Protein AF-A0A397D3Q3-F1 (afdb_monomer)

Foldseek 3Di:
DPPPDDDDDPVPQADDDDPLFDFDDDPVDPPDGQWGWYDDDPPDMDIDHDPPDDPVRSVVVSVVSVDDPPPDD

Nearest PDB structures (foldseek):
  3c5n-assembly2_B  TM=9.943E-01  e=2.331E-06  Homo sapiens
  2fim-assembly1_B  TM=9.186E-01  e=8.257E-07  Homo sapiens
  3c5n-assembly1_A  TM=9.773E-01  e=3.295E-06  Homo sapiens
  2fim-assembly1_A  TM=9.404E-01  e=3.785E-06  Homo sapiens
  1s31-assembly1_A  TM=9.420E-01  e=4.992E-06  Homo sapiens

Structure (mmCIF, N/CA/C/O backbone):
data_AF-A0A397D3Q3-F1
#
_entry.id   AF-A0A397D3Q3-F1
#
loop_
_atom_site.group_PDB
_atom_site.id
_atom_site.type_symbol
_atom_site.label_atom_id
_atom_site.label_alt_id
_atom_site.label_comp_id
_atom_site.label_asym_id
_atom_site.label_entity_id
_atom_site.label_seq_id
_atom_site.pdbx_PDB_ins_code
_atom_site.Cartn_x
_atom_site.Cartn_y
_atom_site.Cartn_z
_atom_site.occupancy
_atom_site.B_iso_or_equiv
_atom_site.auth_seq_id
_atom_site.auth_comp_id
_atom_site.auth_asym_id
_atom_site.auth_atom_id
_atom_site.pdbx_PDB_model_num
ATOM 1 N N . ASP A 1 1 ? -3.808 21.571 15.663 1.00 48.88 1 ASP A N 1
ATOM 2 C CA . ASP A 1 1 ? -3.593 20.325 16.422 1.00 48.88 1 ASP A CA 1
ATOM 3 C C . ASP A 1 1 ? -2.810 19.322 15.596 1.00 48.88 1 ASP A C 1
ATOM 5 O O . ASP A 1 1 ? -3.363 18.671 14.719 1.00 48.88 1 ASP A O 1
ATOM 9 N N . GLN A 1 2 ? -1.493 19.261 15.810 1.00 54.97 2 GLN A N 1
ATOM 10 C CA . GLN A 1 2 ? -0.687 18.165 15.275 1.00 54.97 2 GLN A CA 1
ATOM 11 C C . GLN A 1 2 ? -1.053 16.925 16.084 1.00 54.97 2 GLN A C 1
ATOM 13 O O . GLN A 1 2 ? -0.749 16.846 17.273 1.00 54.97 2 GLN A O 1
ATOM 18 N N . VAL A 1 3 ? -1.762 15.984 15.461 1.00 61.78 3 VAL A N 1
ATOM 19 C CA . VAL A 1 3 ? -1.919 14.640 16.018 1.00 61.78 3 VAL A CA 1
ATOM 20 C C . VAL A 1 3 ? -0.500 14.137 16.284 1.00 61.78 3 VAL A C 1
ATOM 22 O O . VAL A 1 3 ? 0.313 14.132 15.364 1.00 61.78 3 VAL A O 1
ATOM 25 N N . GLY A 1 4 ? -0.171 13.794 17.533 1.00 68.12 4 GLY A N 1
ATOM 26 C CA . GLY A 1 4 ? 1.157 13.323 17.952 1.00 68.12 4 GLY A CA 1
ATOM 27 C C . GLY A 1 4 ? 1.489 11.925 17.422 1.00 68.12 4 GLY A C 1
ATOM 28 O O . GLY A 1 4 ? 1.876 11.046 18.184 1.00 68.12 4 GLY A O 1
ATOM 29 N N . ALA A 1 5 ? 1.267 11.699 16.132 1.00 73.81 5 ALA A N 1
ATOM 30 C CA . ALA A 1 5 ? 1.450 10.446 15.434 1.00 73.81 5 ALA A CA 1
ATOM 31 C C . ALA A 1 5 ? 2.087 10.722 14.071 1.00 73.81 5 ALA A C 1
ATOM 33 O O . ALA A 1 5 ? 1.787 11.719 13.414 1.00 73.81 5 ALA A O 1
ATOM 34 N N . TYR A 1 6 ? 2.947 9.811 13.630 1.00 79.44 6 TYR A N 1
ATOM 35 C CA . TYR A 1 6 ? 3.450 9.824 12.263 1.00 79.44 6 TYR A CA 1
ATOM 36 C C . TYR A 1 6 ? 2.317 9.418 11.314 1.00 79.44 6 TYR A C 1
ATOM 38 O O . TYR A 1 6 ? 1.709 8.361 11.485 1.00 79.44 6 TYR A O 1
ATOM 46 N N . VAL A 1 7 ? 2.014 10.269 10.330 1.00 84.94 7 VAL A N 1
ATOM 47 C CA . VAL A 1 7 ? 0.923 10.063 9.366 1.00 84.94 7 VAL A CA 1
ATOM 48 C C . VAL A 1 7 ? 1.473 10.145 7.944 1.00 84.94 7 VAL A C 1
ATOM 50 O O . VAL A 1 7 ? 2.275 11.022 7.637 1.00 84.94 7 VAL A O 1
ATOM 53 N N . LEU A 1 8 ? 1.016 9.241 7.074 1.00 90.44 8 LEU A N 1
ATOM 54 C CA . LEU A 1 8 ? 1.253 9.296 5.629 1.00 90.44 8 LEU A CA 1
ATOM 55 C C . LEU A 1 8 ? 0.074 9.974 4.920 1.00 90.44 8 LEU A C 1
ATOM 57 O O . LEU A 1 8 ? -1.080 9.825 5.331 1.00 90.44 8 LEU A O 1
ATOM 61 N N . ASN A 1 9 ? 0.346 10.685 3.825 1.00 92.44 9 ASN A N 1
ATOM 62 C CA . ASN A 1 9 ? -0.708 11.240 2.981 1.00 92.44 9 ASN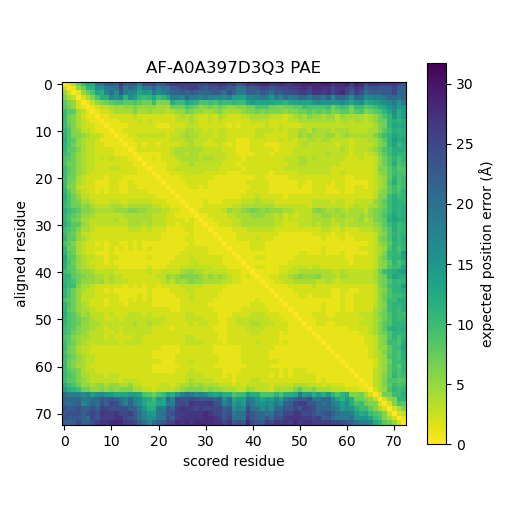 A CA 1
ATOM 63 C C . ASN A 1 9 ? -1.227 10.177 1.999 1.00 92.44 9 ASN A C 1
ATOM 65 O O . ASN A 1 9 ? -0.579 9.867 1.001 1.00 92.44 9 ASN A O 1
ATOM 69 N N . PHE A 1 10 ? -2.432 9.670 2.257 1.00 94.88 10 PHE A N 1
ATOM 70 C CA . PHE A 1 10 ? -3.112 8.693 1.402 1.00 94.88 10 PHE A CA 1
ATOM 71 C C . PHE A 1 10 ? -4.060 9.321 0.367 1.00 94.88 10 PHE A C 1
ATOM 73 O O . PHE A 1 10 ? -4.843 8.606 -0.260 1.00 94.88 10 PHE A O 1
ATOM 80 N N . ASN A 1 11 ? -4.049 10.649 0.203 1.00 93.31 11 ASN A N 1
ATOM 81 C CA . ASN A 1 11 ? -4.898 11.385 -0.744 1.00 93.31 11 ASN A CA 1
ATOM 82 C C . ASN A 1 11 ? -6.395 11.031 -0.621 1.00 93.31 11 ASN A C 1
ATOM 84 O O . ASN A 1 11 ? -7.092 10.838 -1.615 1.00 93.31 11 ASN A O 1
ATOM 88 N N . GLY A 1 12 ? -6.879 10.862 0.614 1.00 93.75 12 GLY A N 1
ATOM 89 C CA . GLY A 1 12 ? -8.271 10.501 0.910 1.00 93.75 12 GLY A CA 1
ATOM 90 C C . GLY A 1 12 ? -8.651 9.042 0.630 1.00 93.75 12 GLY A C 1
ATOM 91 O O . GLY A 1 12 ? -9.780 8.651 0.911 1.00 93.75 12 GLY A O 1
ATOM 92 N N . ARG A 1 13 ? -7.731 8.211 0.121 1.00 95.81 13 ARG A N 1
ATOM 93 C CA . ARG A 1 13 ? -7.989 6.787 -0.153 1.00 95.81 13 ARG A CA 1
ATOM 94 C C . ARG A 1 13 ? -8.085 5.950 1.119 1.00 95.81 13 ARG A C 1
ATOM 96 O O . ARG A 1 13 ? -8.799 4.958 1.127 1.00 95.81 13 ARG A O 1
ATOM 103 N N . VAL A 1 14 ? -7.386 6.349 2.179 1.00 95.56 14 VAL A N 1
ATOM 104 C CA . VAL A 1 14 ? -7.409 5.689 3.491 1.00 95.56 14 VAL A CA 1
ATOM 105 C C . VAL A 1 14 ? -8.065 6.629 4.489 1.00 95.56 14 VAL A C 1
ATOM 107 O O . VAL A 1 14 ?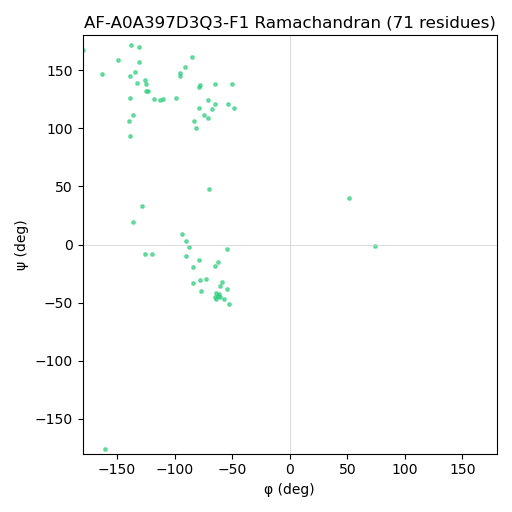 -7.631 7.769 4.645 1.00 95.56 14 VAL A O 1
ATOM 110 N N . THR A 1 15 ? -9.118 6.154 5.150 1.00 94.38 15 THR A N 1
ATOM 111 C CA . THR A 1 15 ? -9.989 6.985 6.000 1.00 94.38 15 THR A CA 1
ATOM 112 C C . THR A 1 15 ? -10.020 6.531 7.456 1.00 94.38 15 THR A C 1
ATOM 114 O O . THR A 1 15 ? -10.5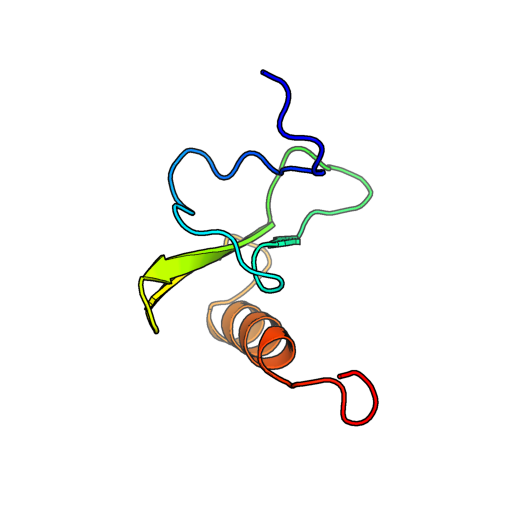58 7.238 8.304 1.00 94.38 15 THR A O 1
ATOM 117 N N . MET A 1 16 ? -9.428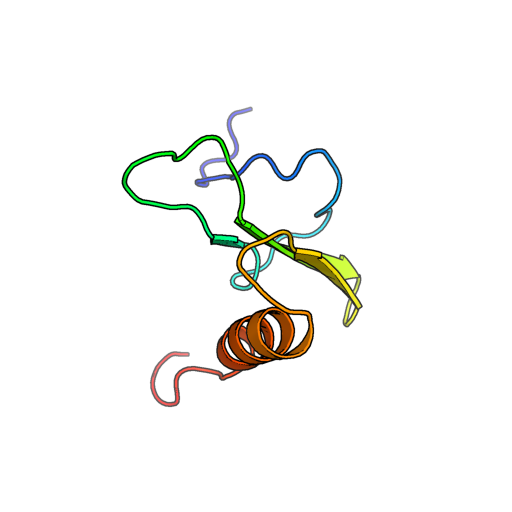 5.376 7.775 1.00 93.69 16 MET A N 1
ATOM 118 C CA . MET A 1 16 ? -9.363 4.845 9.135 1.00 93.69 16 MET A CA 1
ATOM 119 C C . MET A 1 16 ? -7.927 4.537 9.551 1.00 93.69 16 MET A C 1
ATOM 121 O O . MET A 1 16 ? -7.145 3.996 8.770 1.00 93.69 16 MET A O 1
ATOM 125 N N . ALA A 1 17 ? -7.594 4.811 10.814 1.00 90.81 17 ALA A N 1
ATOM 126 C CA . ALA A 1 17 ? -6.312 4.422 11.391 1.00 90.81 17 ALA A CA 1
ATOM 127 C C . ALA A 1 17 ? -6.176 2.889 11.471 1.00 90.81 17 ALA A C 1
ATOM 129 O O . ALA A 1 17 ? -7.113 2.171 11.837 1.00 90.81 17 ALA A O 1
ATOM 130 N N . SER A 1 18 ? -4.994 2.383 11.125 1.00 91.06 18 SER A N 1
ATOM 131 C CA . SER A 1 18 ? -4.632 0.973 11.240 1.00 91.06 18 SER A CA 1
ATOM 132 C C . SER A 1 18 ? -3.118 0.810 11.160 1.00 91.06 18 SER A C 1
ATOM 134 O O . SER A 1 18 ? -2.468 1.497 10.376 1.00 91.06 18 SER A O 1
ATOM 136 N N . VAL A 1 19 ? -2.574 -0.173 11.882 1.00 90.31 19 VAL A N 1
ATOM 137 C CA . VAL A 1 19 ? -1.184 -0.639 11.702 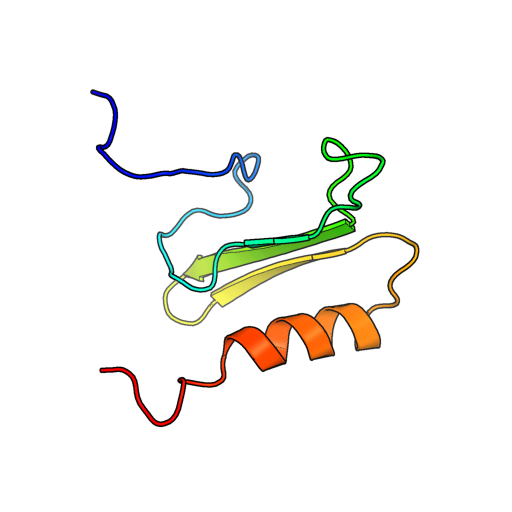1.00 90.31 19 VAL A CA 1
ATOM 138 C C . VAL A 1 19 ? -0.933 -1.228 10.309 1.00 90.31 19 VAL A C 1
ATOM 140 O O . VAL A 1 19 ? 0.210 -1.397 9.908 1.00 90.31 19 VAL A O 1
ATOM 143 N N . LYS A 1 20 ? -2.005 -1.534 9.566 1.00 92.88 20 LYS A N 1
ATOM 144 C CA . LYS A 1 20 ? -1.961 -2.064 8.200 1.00 92.88 20 LYS A CA 1
ATOM 145 C C . LYS A 1 20 ? -1.908 -0.970 7.129 1.00 92.88 20 LYS A C 1
ATOM 147 O O . LYS A 1 20 ? -1.879 -1.293 5.951 1.00 92.88 20 LYS A O 1
ATOM 152 N N . ASN A 1 21 ? -1.944 0.309 7.500 1.00 95.19 21 ASN A N 1
ATOM 153 C CA . ASN A 1 21 ? -1.873 1.398 6.530 1.00 95.19 21 ASN A CA 1
ATOM 154 C C . ASN A 1 21 ? -0.418 1.609 6.100 1.00 95.19 21 ASN A C 1
ATOM 156 O O . ASN A 1 21 ? 0.412 1.975 6.931 1.00 95.19 21 ASN A O 1
ATOM 160 N N . PHE A 1 22 ? -0.109 1.413 4.818 1.00 96.56 22 PHE A N 1
ATOM 161 C CA . PHE A 1 22 ? 1.249 1.586 4.304 1.00 96.56 22 PHE A CA 1
ATOM 162 C C . PHE A 1 22 ? 1.282 2.047 2.842 1.00 96.56 22 PHE A C 1
ATOM 164 O O . PHE A 1 22 ? 0.334 1.863 2.072 1.00 96.56 22 PHE A O 1
ATOM 171 N N . GLN A 1 23 ? 2.417 2.633 2.467 1.00 97.88 23 GLN A N 1
ATOM 172 C CA . GLN A 1 23 ? 2.801 2.926 1.090 1.00 97.88 23 GLN A CA 1
ATOM 173 C C . GLN A 1 23 ? 4.141 2.238 0.811 1.00 97.88 23 GLN A C 1
ATOM 175 O O . GLN A 1 23 ? 5.062 2.326 1.620 1.00 97.88 23 GLN A O 1
ATOM 180 N N . LEU A 1 24 ? 4.237 1.533 -0.314 1.00 97.50 24 LEU A N 1
ATOM 181 C CA . LEU A 1 24 ? 5.480 0.970 -0.829 1.00 97.50 24 LEU A CA 1
ATOM 182 C C . LEU A 1 24 ? 6.024 1.896 -1.915 1.00 97.50 24 LEU A C 1
ATOM 184 O O . LEU A 1 24 ? 5.322 2.201 -2.881 1.00 97.50 24 LEU A O 1
ATOM 188 N N . VAL A 1 25 ? 7.276 2.300 -1.754 1.00 97.50 25 VAL A N 1
ATOM 189 C CA . VAL A 1 25 ? 8.021 3.176 -2.665 1.00 97.50 25 VAL A CA 1
ATOM 190 C C . VAL A 1 25 ? 9.381 2.554 -2.968 1.00 97.50 25 VAL A C 1
ATOM 192 O O . VAL A 1 25 ? 9.778 1.574 -2.330 1.00 97.50 25 VAL A O 1
ATOM 195 N N . THR A 1 26 ? 10.098 3.122 -3.932 1.00 95.69 26 THR A N 1
ATOM 196 C CA . THR A 1 26 ? 11.498 2.756 -4.182 1.00 95.69 26 THR A CA 1
ATOM 197 C C . THR A 1 26 ? 12.439 3.655 -3.380 1.00 95.69 26 THR A C 1
ATOM 199 O O . THR A 1 26 ? 12.078 4.795 -3.089 1.00 95.69 26 THR A O 1
ATOM 202 N N . PRO A 1 27 ? 13.645 3.191 -3.014 1.00 95.38 27 PRO A N 1
ATOM 203 C CA . PRO A 1 27 ? 14.654 4.060 -2.411 1.00 95.38 27 PRO A CA 1
ATOM 204 C 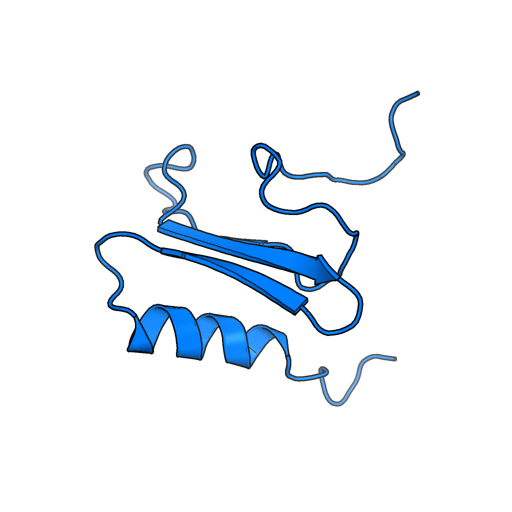C . PRO A 1 27 ? 15.052 5.243 -3.305 1.00 95.38 27 PRO A C 1
ATOM 206 O O . PRO A 1 27 ? 15.380 6.309 -2.790 1.00 95.38 27 PRO A O 1
ATOM 209 N N . GLU A 1 28 ? 15.023 5.049 -4.625 1.00 96.69 28 GLU A N 1
ATOM 210 C CA . GLU A 1 28 ? 15.434 6.035 -5.626 1.00 96.69 28 GLU A CA 1
ATOM 211 C C . GLU A 1 28 ? 14.369 7.117 -5.868 1.00 96.69 28 GLU A C 1
ATOM 213 O O . GLU A 1 28 ? 14.712 8.258 -6.169 1.00 96.69 28 GLU A O 1
ATOM 218 N N . ASP A 1 29 ? 13.090 6.767 -5.715 1.00 95.75 29 ASP A N 1
ATOM 219 C CA . ASP A 1 29 ? 11.936 7.659 -5.847 1.00 95.75 29 ASP A CA 1
ATOM 220 C C . ASP A 1 29 ? 10.899 7.348 -4.753 1.00 95.75 29 ASP A C 1
ATOM 222 O O . ASP A 1 29 ? 10.192 6.332 -4.802 1.00 95.75 29 ASP A O 1
ATOM 226 N N . GLN A 1 30 ? 10.829 8.246 -3.764 1.00 93.44 30 GLN A N 1
ATOM 227 C CA . GLN A 1 30 ? 9.902 8.181 -2.629 1.00 93.44 30 GLN A CA 1
ATOM 228 C C . GLN A 1 30 ? 8.567 8.895 -2.892 1.00 93.44 30 GLN A C 1
ATOM 230 O O . GLN A 1 30 ? 7.643 8.764 -2.091 1.00 93.44 30 GLN A O 1
ATOM 235 N N . GLU A 1 31 ? 8.443 9.646 -3.989 1.00 93.69 31 GLU A N 1
ATOM 236 C CA . GLU A 1 31 ? 7.201 10.332 -4.360 1.00 93.69 31 GLU A CA 1
ATOM 237 C C . GLU A 1 31 ? 6.259 9.381 -5.115 1.00 93.69 31 GLU A C 1
ATOM 239 O O . GLU A 1 31 ? 5.031 9.431 -4.967 1.00 93.69 31 GLU A O 1
ATOM 244 N N . THR A 1 32 ? 6.827 8.451 -5.889 1.00 95.56 32 THR A N 1
ATOM 245 C CA . THR A 1 32 ? 6.066 7.438 -6.623 1.00 95.56 32 THR A CA 1
ATOM 246 C C . THR A 1 32 ? 5.678 6.257 -5.733 1.00 95.56 32 THR A C 1
ATOM 248 O O . THR A 1 32 ? 6.426 5.302 -5.530 1.00 95.56 32 THR A O 1
ATOM 251 N N . VAL A 1 33 ? 4.426 6.262 -5.274 1.00 97.62 33 VAL A N 1
ATOM 252 C CA . VAL A 1 33 ? 3.833 5.130 -4.545 1.00 97.62 33 VAL A CA 1
ATOM 253 C C . VAL A 1 33 ? 3.495 3.975 -5.493 1.00 97.62 33 VAL A C 1
ATOM 255 O O . VAL A 1 33 ? 2.563 4.072 -6.290 1.00 97.62 33 VAL A O 1
ATOM 258 N N . ILE A 1 34 ? 4.217 2.859 -5.382 1.00 98.12 34 ILE A N 1
ATOM 259 C CA . ILE A 1 34 ? 4.011 1.643 -6.187 1.00 98.12 34 ILE A CA 1
ATOM 260 C C . ILE A 1 34 ? 2.799 0.841 -5.701 1.00 98.12 34 ILE A C 1
ATOM 262 O O . ILE A 1 34 ? 2.035 0.319 -6.516 1.00 98.12 34 ILE A O 1
ATOM 266 N N . LEU A 1 35 ? 2.622 0.743 -4.383 1.00 98.38 35 LEU A N 1
ATOM 267 C CA . LEU A 1 35 ? 1.493 0.070 -3.743 1.00 98.38 35 LEU A CA 1
ATOM 268 C C . LEU A 1 35 ? 1.028 0.902 -2.553 1.00 98.38 35 LEU A C 1
ATOM 270 O O . LEU A 1 35 ? 1.816 1.217 -1.668 1.00 98.38 35 LEU A O 1
ATOM 274 N N . GLN A 1 36 ? -0.255 1.236 -2.523 1.00 98.19 36 GLN A N 1
ATOM 275 C CA . GLN A 1 36 ? -0.905 1.896 -1.404 1.00 98.19 36 GLN A CA 1
ATOM 276 C C . GLN A 1 36 ? -1.989 0.985 -0.850 1.00 98.19 36 GLN A C 1
ATOM 278 O O . GLN A 1 36 ? -2.896 0.578 -1.579 1.00 98.19 36 GLN A O 1
ATOM 283 N N . PHE A 1 37 ? -1.922 0.714 0.447 1.00 98.00 37 PHE A N 1
ATOM 284 C CA . PHE A 1 37 ? -2.898 -0.114 1.131 1.00 98.00 37 PHE A CA 1
ATOM 285 C C . PHE A 1 37 ? -3.355 0.547 2.428 1.00 98.00 37 PHE A C 1
ATOM 287 O O . PHE A 1 37 ? -2.551 1.117 3.168 1.00 98.00 37 PHE A O 1
ATOM 294 N N . GLY A 1 38 ? -4.651 0.467 2.725 1.00 97.12 38 GLY A N 1
ATOM 295 C CA . GLY A 1 38 ? -5.140 0.930 4.016 1.00 97.12 38 GLY A CA 1
ATOM 296 C C . GLY A 1 38 ? -6.635 0.777 4.236 1.00 97.12 38 GLY A C 1
ATOM 297 O O . GLY A 1 38 ? -7.409 0.472 3.328 1.00 97.12 38 GLY A O 1
ATOM 298 N N . ARG A 1 39 ? -7.028 0.952 5.497 1.00 96.69 39 ARG A N 1
ATOM 299 C CA . ARG A 1 39 ? -8.379 0.688 5.992 1.00 96.69 39 ARG A CA 1
ATOM 300 C C . ARG A 1 39 ? -9.347 1.818 5.640 1.00 96.69 39 ARG A C 1
ATOM 302 O O . ARG A 1 39 ? -9.055 2.996 5.845 1.00 96.69 39 ARG A O 1
ATOM 309 N N . VAL A 1 40 ? -10.533 1.433 5.175 1.00 97.69 40 VAL A N 1
ATOM 310 C CA . VAL A 1 40 ? -11.649 2.348 4.871 1.00 97.69 40 VAL A CA 1
ATOM 311 C C . VAL A 1 40 ? -12.957 1.971 5.577 1.00 97.69 40 VAL A C 1
ATOM 313 O O . VAL A 1 40 ? -13.915 2.736 5.555 1.00 97.69 40 VAL A O 1
ATOM 316 N N . GLY A 1 41 ? -13.005 0.804 6.226 1.00 96.25 41 GLY A N 1
ATOM 317 C CA . GLY A 1 41 ? -14.136 0.333 7.027 1.00 96.25 41 GLY A CA 1
ATOM 318 C C . GLY A 1 41 ? -13.715 -0.765 8.007 1.00 96.25 41 GLY A C 1
ATOM 319 O O . GLY A 1 41 ? -12.535 -1.107 8.096 1.00 96.25 41 GLY A O 1
ATOM 320 N N . LYS A 1 42 ? -14.669 -1.354 8.745 1.00 91.56 42 LYS A N 1
ATOM 321 C CA . LYS A 1 42 ? -14.371 -2.379 9.766 1.00 91.56 42 LYS A CA 1
ATOM 322 C C . LYS A 1 42 ? -13.529 -3.530 9.197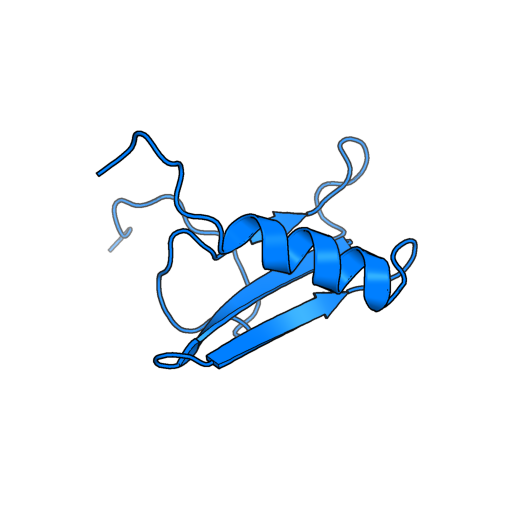 1.00 91.56 42 LYS A C 1
ATOM 324 O O . LYS A 1 42 ? -12.456 -3.783 9.714 1.00 91.56 42 LYS A O 1
ATOM 329 N N . GLU A 1 43 ? -13.939 -4.124 8.088 1.00 92.06 43 GLU A N 1
ATOM 330 C CA . GLU A 1 43 ? -13.190 -5.196 7.409 1.00 92.06 43 GLU A CA 1
ATOM 331 C C . GLU A 1 43 ? -12.998 -4.862 5.925 1.00 92.06 43 GLU A C 1
ATOM 333 O O . GLU A 1 43 ? -13.040 -5.727 5.056 1.00 92.06 43 GLU A O 1
ATOM 338 N N . LEU A 1 44 ? -12.866 -3.569 5.623 1.00 96.31 44 LEU A N 1
ATOM 339 C CA . LEU A 1 44 ? -12.782 -3.065 4.259 1.00 96.31 44 LEU A CA 1
ATOM 340 C C . LEU A 1 44 ? -11.517 -2.233 4.090 1.00 96.31 44 LEU A C 1
ATOM 342 O O . LEU A 1 44 ? -11.231 -1.340 4.896 1.00 96.31 44 LEU A O 1
ATOM 346 N N . PHE A 1 45 ? -10.787 -2.522 3.019 1.00 97.38 45 PHE A N 1
ATOM 347 C CA . PHE A 1 45 ? -9.507 -1.907 2.704 1.00 97.38 45 PHE A CA 1
ATOM 348 C C . PHE A 1 45 ? -9.461 -1.510 1.228 1.00 97.38 45 PHE A C 1
ATOM 350 O O . PHE A 1 45 ? -10.058 -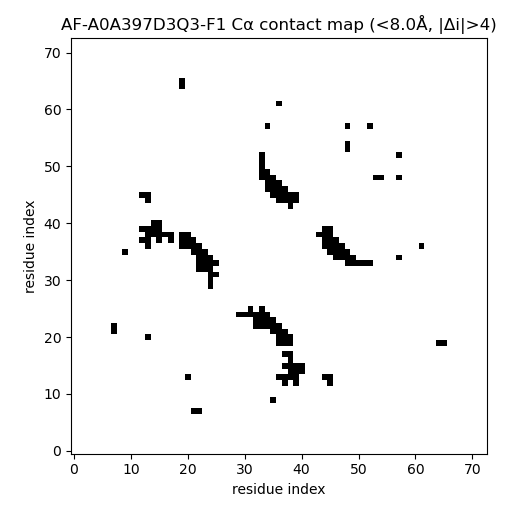2.175 0.382 1.00 97.38 45 PHE A O 1
ATOM 357 N N . THR A 1 46 ? -8.740 -0.433 0.923 1.00 97.94 46 THR A N 1
ATOM 358 C CA . THR A 1 46 ? -8.379 -0.058 -0.450 1.00 97.94 46 THR A CA 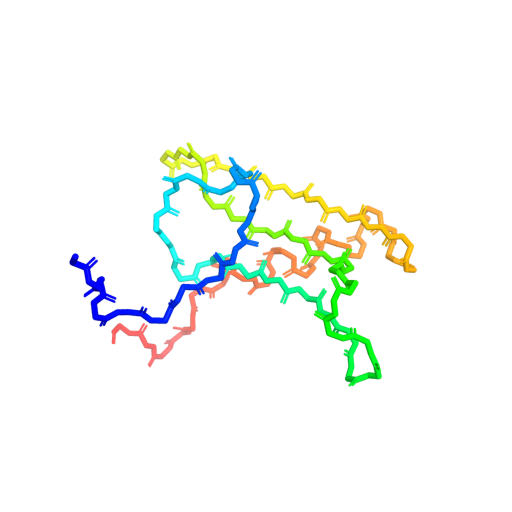1
ATOM 359 C C . THR A 1 46 ? -6.992 -0.599 -0.774 1.00 97.94 46 THR A C 1
ATOM 361 O O . THR A 1 46 ? -6.116 -0.612 0.092 1.00 97.94 46 THR A O 1
ATOM 364 N N . MET A 1 47 ? -6.784 -1.002 -2.026 1.00 98.19 47 MET A N 1
ATOM 365 C CA . MET A 1 47 ? -5.483 -1.399 -2.559 1.00 98.19 47 MET A CA 1
ATOM 366 C C . MET A 1 47 ? -5.306 -0.771 -3.941 1.00 98.19 47 MET A C 1
ATOM 368 O O . MET A 1 47 ? -5.997 -1.148 -4.885 1.00 98.19 47 MET A O 1
ATOM 372 N N . ASP A 1 48 ? -4.382 0.176 -4.048 1.00 98.19 48 ASP A N 1
ATOM 373 C CA . ASP A 1 48 ? -3.987 0.792 -5.313 1.00 98.19 48 ASP A CA 1
ATOM 374 C C . ASP A 1 48 ? -2.579 0.327 -5.652 1.00 98.19 48 ASP A C 1
ATOM 376 O O . ASP A 1 48 ? -1.668 0.492 -4.845 1.00 98.19 48 ASP A O 1
ATOM 380 N N . PHE A 1 49 ? -2.381 -0.240 -6.837 1.00 98.19 49 PHE A N 1
ATOM 381 C CA . PHE A 1 49 ? -1.064 -0.668 -7.295 1.00 98.19 49 PHE A CA 1
ATOM 382 C C . PHE A 1 49 ? -0.807 -0.154 -8.705 1.00 98.19 49 PHE A C 1
ATOM 384 O O . PHE A 1 49 ? -1.730 0.143 -9.466 1.00 98.19 49 PHE A O 1
ATOM 391 N N . ARG A 1 50 ? 0.469 -0.048 -9.052 1.00 97.50 50 ARG A N 1
ATOM 392 C CA . ARG A 1 50 ? 0.923 0.295 -10.398 1.00 97.50 50 ARG A CA 1
ATOM 393 C C . ARG A 1 50 ? 2.106 -0.580 -10.790 1.00 97.50 50 ARG A C 1
ATOM 395 O O . ARG A 1 50 ? 2.653 -1.315 -9.966 1.00 97.50 50 ARG A O 1
ATOM 402 N N . ALA A 1 51 ? 2.504 -0.475 -12.056 1.00 96.00 51 ALA A N 1
ATOM 403 C CA . ALA A 1 51 ? 3.746 -1.073 -12.526 1.00 96.00 51 ALA A CA 1
ATOM 404 C C . ALA A 1 51 ? 4.910 -0.666 -11.594 1.00 96.00 51 ALA A C 1
ATOM 406 O O . ALA A 1 51 ? 4.963 0.488 -11.165 1.00 96.00 51 ALA A O 1
ATOM 407 N N . PRO A 1 52 ? 5.820 -1.592 -11.254 1.00 96.69 52 PRO A N 1
ATOM 408 C CA . PRO A 1 52 ? 6.024 -2.897 -11.888 1.00 96.69 52 PRO A CA 1
ATOM 409 C C . PRO A 1 52 ? 5.208 -4.059 -11.291 1.00 96.69 52 PRO A C 1
ATOM 411 O O . PRO A 1 52 ? 5.378 -5.190 -11.740 1.00 96.69 52 PRO A O 1
ATOM 414 N N . LEU A 1 53 ? 4.343 -3.828 -10.297 1.00 98.00 53 LEU A N 1
ATOM 415 C CA . LEU A 1 53 ? 3.596 -4.918 -9.667 1.00 98.00 53 LEU A CA 1
ATOM 416 C C . LEU A 1 53 ? 2.417 -5.372 -10.525 1.00 98.00 53 LEU A C 1
ATOM 418 O O . LEU A 1 53 ? 1.644 -4.563 -11.041 1.00 98.00 53 LEU A O 1
ATOM 422 N N . CYS A 1 54 ? 2.232 -6.687 -10.608 1.00 98.31 54 CYS A N 1
ATOM 423 C CA . CYS A 1 54 ? 0.974 -7.262 -11.064 1.00 98.31 54 CYS A CA 1
ATOM 424 C C . CYS A 1 54 ? -0.028 -7.374 -9.894 1.00 98.31 54 CYS A C 1
ATOM 426 O O . CYS A 1 54 ? 0.384 -7.382 -8.727 1.00 98.31 54 CYS A O 1
ATOM 428 N N . PRO A 1 55 ? -1.340 -7.521 -10.176 1.00 98.19 55 PRO A N 1
ATOM 429 C CA . PRO A 1 55 ? -2.353 -7.632 -9.126 1.00 98.19 55 PRO A CA 1
ATOM 430 C C . PRO A 1 55 ? -2.058 -8.751 -8.118 1.00 98.19 55 PRO A C 1
ATOM 432 O O . PRO A 1 55 ? -2.266 -8.572 -6.923 1.00 98.19 55 PRO A O 1
ATOM 435 N N . PHE A 1 56 ? -1.537 -9.892 -8.586 1.00 98.12 56 PHE A N 1
ATOM 436 C CA . PHE A 1 56 ? -1.200 -11.029 -7.726 1.00 98.12 56 PHE A CA 1
ATOM 437 C C . PHE A 1 56 ? -0.066 -10.700 -6.744 1.00 98.12 56 PHE A C 1
ATOM 439 O O . PHE A 1 56 ? -0.184 -10.989 -5.557 1.00 98.12 56 PHE A O 1
ATOM 446 N N . GLN A 1 57 ? 1.005 -10.054 -7.215 1.00 98.31 57 GLN A N 1
ATOM 447 C CA . GLN A 1 57 ? 2.120 -9.636 -6.360 1.00 98.31 57 GLN A CA 1
ATOM 448 C C . GLN A 1 57 ? 1.674 -8.594 -5.333 1.00 98.31 57 GLN A C 1
ATOM 450 O O . GLN A 1 57 ? 1.962 -8.744 -4.148 1.00 98.31 57 GLN A O 1
ATOM 455 N N . ALA A 1 58 ? 0.937 -7.569 -5.775 1.00 98.19 58 ALA A N 1
ATOM 456 C CA . ALA A 1 58 ? 0.395 -6.541 -4.891 1.00 98.19 58 ALA A CA 1
ATOM 457 C C . ALA A 1 58 ? -0.487 -7.157 -3.794 1.00 98.19 58 ALA A C 1
ATOM 459 O O . ALA A 1 58 ? -0.301 -6.873 -2.612 1.00 98.19 58 ALA A O 1
ATOM 460 N N . PHE A 1 59 ? -1.382 -8.070 -4.178 1.00 97.19 59 PHE A N 1
ATOM 461 C CA . PHE A 1 59 ? -2.262 -8.753 -3.241 1.00 97.19 59 PHE A CA 1
ATOM 462 C C . PHE A 1 59 ? -1.498 -9.637 -2.247 1.00 97.19 59 PHE A C 1
ATOM 464 O O . PHE A 1 59 ? -1.800 -9.606 -1.057 1.00 97.19 59 PHE A O 1
ATOM 471 N N . ALA A 1 60 ? -0.476 -10.374 -2.693 1.00 97.12 60 ALA A N 1
ATOM 472 C CA . ALA A 1 60 ? 0.356 -11.196 -1.813 1.00 97.12 60 ALA A CA 1
ATOM 473 C C . ALA A 1 60 ? 1.102 -10.360 -0.754 1.00 97.12 60 ALA A C 1
ATOM 475 O O . ALA A 1 60 ? 1.111 -10.733 0.419 1.00 97.12 60 ALA A O 1
ATOM 476 N N . ILE A 1 61 ? 1.665 -9.207 -1.141 1.00 96.38 61 ILE A N 1
ATOM 477 C CA . ILE A 1 61 ? 2.301 -8.255 -0.208 1.00 96.38 61 ILE A CA 1
ATOM 478 C C . ILE A 1 61 ? 1.270 -7.723 0.793 1.00 96.38 61 ILE A C 1
ATOM 480 O O . ILE A 1 61 ? 1.520 -7.656 1.995 1.00 96.38 61 ILE A O 1
ATOM 484 N N . THR A 1 62 ? 0.080 -7.360 0.318 1.00 95.69 62 THR A N 1
ATOM 485 C CA . THR A 1 62 ? -0.999 -6.916 1.200 1.00 95.69 62 THR A CA 1
ATOM 486 C C . THR A 1 62 ? -1.387 -8.007 2.198 1.00 95.69 62 THR A C 1
ATOM 488 O O . THR A 1 62 ? -1.498 -7.711 3.386 1.00 95.69 62 THR A O 1
ATOM 491 N N . LEU A 1 63 ? -1.538 -9.264 1.772 1.00 94.31 63 LEU A N 1
ATOM 492 C CA . LEU A 1 63 ? -1.874 -10.374 2.668 1.00 94.31 63 LEU A CA 1
ATOM 493 C C . LEU A 1 63 ? -0.821 -10.599 3.757 1.00 94.31 63 LEU A C 1
ATOM 495 O O . LEU A 1 63 ? -1.197 -10.863 4.896 1.00 94.31 63 LEU A O 1
ATOM 499 N N . SER A 1 64 ? 0.472 -10.411 3.469 1.00 93.00 64 SER A N 1
ATOM 500 C CA . SER A 1 64 ? 1.505 -10.537 4.506 1.00 93.00 64 SER A CA 1
ATOM 501 C C . SER A 1 64 ? 1.389 -9.477 5.608 1.00 93.00 64 SER A C 1
ATOM 503 O O . SER A 1 64 ? 1.923 -9.672 6.692 1.00 93.00 64 SER A O 1
ATOM 505 N N . SER A 1 65 ? 0.676 -8.366 5.372 1.00 89.62 65 SER A N 1
ATOM 506 C CA . SER A 1 65 ? 0.388 -7.362 6.413 1.00 89.62 65 SER A CA 1
ATOM 507 C C . SER A 1 65 ? -0.755 -7.761 7.361 1.00 89.62 65 SER A C 1
ATOM 509 O O . SER A 1 65 ? -0.952 -7.129 8.402 1.00 89.62 65 SER A O 1
ATOM 511 N N . PHE A 1 66 ? -1.533 -8.792 7.008 1.00 85.88 66 PHE A N 1
ATOM 512 C CA . PHE A 1 66 ? -2.592 -9.331 7.862 1.00 85.88 66 PHE A CA 1
ATOM 513 C C . PHE A 1 66 ? -2.090 -10.329 8.890 1.00 85.88 66 PHE A C 1
ATOM 515 O O . PHE A 1 66 ? -2.786 -10.534 9.885 1.00 85.88 66 PHE A O 1
ATOM 522 N N . ASP A 1 67 ? -0.904 -10.895 8.680 1.00 76.12 67 ASP A N 1
ATOM 523 C CA . ASP A 1 67 ? -0.335 -11.843 9.617 1.00 76.12 67 ASP A CA 1
ATOM 524 C C . ASP A 1 67 ? 0.025 -11.123 10.925 1.00 76.12 67 ASP A C 1
ATOM 526 O O . ASP A 1 67 ? 0.830 -10.186 10.966 1.00 76.12 67 ASP A O 1
ATOM 530 N N . SER A 1 68 ? -0.638 -11.513 12.010 1.00 58.50 68 SER A N 1
ATOM 531 C CA . SER A 1 68 ? -0.269 -11.094 13.356 1.00 58.50 68 SER A CA 1
ATOM 532 C C . SER A 1 68 ? 1.099 -11.688 13.651 1.00 58.50 68 SER A C 1
ATOM 534 O O . SER A 1 68 ? 1.243 -12.909 13.635 1.00 58.50 68 SER A O 1
ATOM 536 N N . LYS A 1 69 ? 2.105 -10.851 13.942 1.00 58.38 69 LYS A N 1
ATOM 537 C CA . LYS A 1 69 ? 3.373 -11.353 14.485 1.00 58.38 69 LYS A CA 1
ATOM 538 C C . LYS A 1 69 ? 3.028 -12.294 15.639 1.00 58.38 69 LYS A C 1
ATOM 540 O O . LYS A 1 69 ? 2.475 -11.839 16.633 1.00 58.38 69 LYS A O 1
ATOM 545 N N . LEU A 1 70 ? 3.379 -13.575 15.516 1.00 51.84 70 LEU A N 1
ATOM 546 C CA . LEU A 1 70 ? 3.125 -14.627 16.515 1.00 51.84 70 LEU A CA 1
ATOM 547 C C . LEU A 1 70 ? 3.668 -14.308 17.930 1.00 51.84 70 LEU A C 1
ATOM 549 O O . LEU A 1 70 ? 3.461 -15.094 18.845 1.00 51.84 70 LEU A O 1
ATOM 553 N N . ALA A 1 71 ? 4.368 -13.185 18.120 1.00 44.69 71 ALA A N 1
ATOM 554 C CA . ALA A 1 71 ? 5.052 -12.808 19.353 1.00 44.69 71 ALA A CA 1
ATOM 555 C C . ALA A 1 71 ? 4.865 -11.331 19.770 1.00 44.69 71 ALA A C 1
ATOM 557 O O . ALA A 1 71 ? 5.693 -10.815 20.519 1.00 44.69 71 ALA A O 1
ATOM 558 N N . CYS A 1 72 ? 3.843 -10.620 19.280 1.00 46.81 72 CYS A N 1
ATOM 559 C CA . CYS A 1 72 ? 3.567 -9.248 19.729 1.00 46.81 72 CYS A CA 1
ATOM 560 C C . CYS A 1 72 ? 2.061 -9.021 19.915 1.00 46.81 72 CYS A C 1
ATOM 562 O O . CYS A 1 72 ? 1.368 -8.674 18.956 1.00 46.81 72 CYS A O 1
ATOM 564 N N . GLU A 1 73 ? 1.596 -9.219 21.150 1.00 41.09 73 GLU A N 1
ATOM 565 C CA . GLU A 1 73 ? 0.513 -8.409 21.730 1.00 41.09 73 GLU A CA 1
ATOM 566 C C . GLU A 1 73 ? 1.071 -7.057 22.192 1.00 41.09 73 GLU A C 1
ATOM 568 O O . GLU A 1 73 ? 2.240 -7.028 22.651 1.00 41.09 73 GLU A O 1
#

Mean predicted aligned error: 5.69 Å

InterPro domains:
  IPR000007 Tubby, C-terminal [PF01167] (2-68)
  IPR000007 Tubby, C-terminal [PR01573] (10-26)
  IPR000007 Tubby, C-terminal [PR01573] (30-49)
  IPR000007 Tubby, C-terminal [PR01573] (51-73)
  IPR025659 Tubby-like, C-terminal [G3DSA:3.20.90.10] (1-73)
  IPR025659 Tubby-like, C-terminal [SSF54518] (2-73)

Radius of gyration: 13.19 Å; Cα contacts (8 Å, |Δi|>4): 82; chains: 1; bounding box: 30×35×34 Å

Secondary structure (DSSP, 8-state):
---SS-----TTS--S--TT-EEE--SS-SSS-SEEEEEEETTEEEEEE-TT--HHHHHHHHHHTTSPPTT--

pLDDT: mean 88.85, std 15.12, range [41.09, 98.38]

Sequence (73 aa):
DQVGAYVLNFNGRVTMASVKNFQLVTPEDQETVILQFGRVGKELFTMDFRAPLCPFQAFAITLSSFDSKLACE

Organism: Aphanomyces astaci (NCBI:txid112090)

Solvent-accessible surface area (backbone atoms only — not comparable to full-atom values): 4798 Å² total; per-residue (Å²): 133,82,70,96,61,94,79,81,89,56,86,78,60,44,76,45,93,52,96,62,49,50,72,42,57,47,96,90,42,73,82,56,66,35,36,39,36,20,30,61,50,98,94,37,67,42,79,49,73,37,79,93,54,51,75,67,58,50,49,54,58,55,53,63,61,68,60,72,62,96,84,66,133